Protein AF-M9RHF5-F1 (afdb_monomer)

Mean predicted aligned error: 5.7 Å

Secondary structure (DSSP, 8-state):
--EEEEEE--EEBTTS-EE-HHHHHHHHHHTTEEEE-TT-TTTTT--TT-EEEEEE-SSSTT-SEEEEEEEEEEEEE--GGGGTT-TTB--PPPSEEEEEEEEEEEEEEEESGGGGGG-GGGG---

Radius of gyration: 14.45 Å; Cα contacts (8 Å, |Δi|>4): 246; chains: 1; bounding box: 36×32×39 Å

pLDDT: mean 86.89, std 12.44, range [44.19, 98.25]

Nearest PDB structures (foldseek):
  6n0s-assembly1_A  TM=5.309E-01  e=5.313E-02  Staphylothermus marinus F1
  5zuu-assembly2_A  TM=5.764E-01  e=9.990E-02  Arabidopsis thaliana
  2e5o-assembly1_A  TM=5.091E-01  e=2.131E-01  Homo sapiens
  8alz-assembly1_A  TM=4.777E-01  e=3.112E-01  Homo sapiens
  8yfj-assembly1_A  TM=4.811E-01  e=9.104E-01  Homo sapiens

Foldseek 3Di:
DEEEEAEFEWFAFQVRDTDFRCVVLVVCVVQQKDFAAPPRPCLVVDAAQYKYFYAGDYDDPLHQFGFKMFGFHGKAQWDQCSSVPRPGTPDDTGRIMTGTPDIGTDPDTHRCVVCCVVDPVVVDDD

Sequence (126 aa):
MKNYLLVSSDTYDVNDAVTASYAIASERLKRKVWPLYRRTSFATKILHGDYCLIYTAGGKKISQCVVASARVHSVERGRRSDLFEIEELLVDSPDRVINFETVNWFHKPISLRPLLKKLEITKYTA

Structure (mmCIF, N/CA/C/O backbone):
data_AF-M9RHF5-F1
#
_entry.id   AF-M9RHF5-F1
#
loop_
_atom_site.group_PDB
_atom_site.id
_atom_site.type_symbol
_atom_site.label_atom_id
_atom_site.label_alt_id
_atom_site.label_comp_id
_atom_site.label_asym_id
_atom_site.label_entity_id
_atom_site.label_seq_id
_atom_site.pdbx_PDB_ins_code
_atom_site.Cartn_x
_atom_site.Cartn_y
_atom_site.Cartn_z
_atom_site.occupancy
_atom_site.B_iso_or_equiv
_atom_site.auth_seq_id
_atom_site.auth_comp_id
_atom_site.auth_asym_id
_atom_site.auth_atom_id
_atom_site.pdbx_PDB_model_num
ATOM 1 N N . MET A 1 1 ? -16.876 -3.917 8.877 1.00 84.19 1 MET A N 1
ATOM 2 C CA . MET A 1 1 ? -15.908 -2.875 8.492 1.00 84.19 1 MET A CA 1
ATOM 3 C C . MET A 1 1 ? -14.708 -2.966 9.414 1.00 84.19 1 MET A C 1
ATOM 5 O O . MET A 1 1 ? -14.880 -2.894 10.627 1.00 84.19 1 MET A O 1
ATOM 9 N N . LYS A 1 2 ? -13.526 -3.210 8.853 1.00 94.19 2 LYS A N 1
ATOM 10 C CA . LYS A 1 2 ? -12.248 -3.348 9.561 1.00 94.19 2 LYS A CA 1
ATOM 11 C C . LYS A 1 2 ? -11.223 -2.372 8.984 1.00 94.19 2 LYS A C 1
ATOM 13 O O . LYS A 1 2 ? -11.387 -1.876 7.870 1.00 94.19 2 LYS A O 1
ATOM 18 N N . ASN A 1 3 ? -10.173 -2.117 9.759 1.00 94.25 3 ASN A N 1
ATOM 19 C CA . ASN A 1 3 ? -9.053 -1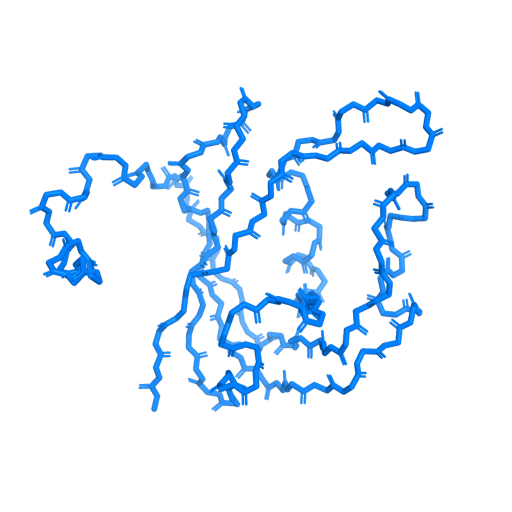.271 9.362 1.00 94.25 3 ASN A CA 1
ATOM 20 C C . ASN A 1 3 ? -7.801 -2.133 9.186 1.00 94.25 3 ASN A C 1
ATOM 22 O O . ASN A 1 3 ? -7.484 -2.939 10.063 1.00 94.25 3 ASN A O 1
ATOM 26 N N . TYR A 1 4 ? -7.085 -1.936 8.085 1.00 95.81 4 TYR A N 1
ATOM 27 C CA . TYR A 1 4 ? -5.839 -2.629 7.773 1.00 95.81 4 TYR A CA 1
ATOM 28 C C . TYR A 1 4 ? -4.700 -1.636 7.573 1.00 95.81 4 TYR A C 1
ATOM 30 O O . TYR A 1 4 ? -4.911 -0.494 7.166 1.00 95.81 4 TYR A O 1
ATOM 38 N N . LEU A 1 5 ? -3.480 -2.093 7.833 1.00 95.12 5 LEU A N 1
ATOM 39 C CA . LEU A 1 5 ? -2.260 -1.377 7.489 1.00 95.12 5 LEU A CA 1
ATOM 40 C C . LEU A 1 5 ? -1.592 -2.117 6.330 1.00 95.12 5 LEU A C 1
ATOM 42 O O . LEU A 1 5 ? -1.104 -3.232 6.507 1.00 95.12 5 LEU A O 1
ATOM 46 N N . LEU A 1 6 ? -1.594 -1.511 5.147 1.00 96.38 6 LEU A N 1
ATOM 47 C CA . LEU A 1 6 ? -0.899 -2.038 3.980 1.00 96.38 6 LEU A CA 1
ATOM 48 C C . LEU A 1 6 ? 0.522 -1.493 3.969 1.00 96.38 6 LEU A C 1
ATOM 50 O O . LEU A 1 6 ? 0.734 -0.285 4.063 1.00 96.38 6 LEU A O 1
ATOM 54 N N . VAL A 1 7 ? 1.493 -2.393 3.869 1.00 94.62 7 VAL A N 1
ATOM 55 C CA . VAL A 1 7 ? 2.911 -2.058 3.987 1.00 94.62 7 VAL A CA 1
ATOM 56 C C . VAL A 1 7 ? 3.590 -2.221 2.635 1.00 94.62 7 VAL A C 1
ATOM 58 O O . VAL A 1 7 ? 3.494 -3.273 2.008 1.00 94.62 7 VAL A O 1
ATOM 61 N N . SER A 1 8 ? 4.287 -1.177 2.198 1.00 92.88 8 SER A N 1
ATOM 62 C CA . SER A 1 8 ? 5.263 -1.233 1.107 1.00 92.88 8 SER A CA 1
ATOM 63 C C . SER A 1 8 ? 6.662 -1.154 1.705 1.00 92.88 8 SER A C 1
ATOM 65 O O . SER A 1 8 ? 6.870 -0.357 2.614 1.00 92.88 8 SER A O 1
ATOM 67 N N . SER A 1 9 ? 7.612 -1.943 1.217 1.00 90.94 9 SER A N 1
ATOM 68 C CA . SER A 1 9 ? 9.028 -1.865 1.594 1.00 90.94 9 SER A CA 1
ATOM 69 C C . SER A 1 9 ? 9.872 -1.436 0.401 1.00 90.94 9 SER A C 1
ATOM 71 O O . SER A 1 9 ? 9.428 -1.541 -0.742 1.00 90.94 9 SER A O 1
ATOM 73 N N . ASP A 1 10 ? 11.083 -0.946 0.671 1.00 90.75 10 ASP A N 1
ATOM 74 C CA . ASP A 1 10 ? 12.076 -0.751 -0.384 1.00 90.75 10 ASP A CA 1
ATOM 75 C C . ASP A 1 10 ? 12.322 -2.101 -1.077 1.00 90.75 10 ASP A C 1
ATOM 77 O O . ASP A 1 10 ? 12.241 -3.161 -0.442 1.00 90.75 10 ASP A O 1
ATOM 81 N N . THR A 1 11 ? 12.570 -2.077 -2.381 1.00 88.19 11 THR A N 1
ATOM 82 C CA . THR A 1 11 ? 12.801 -3.295 -3.164 1.00 88.19 11 THR A CA 1
ATOM 83 C C . THR A 1 11 ? 13.745 -3.018 -4.325 1.00 88.19 11 THR A C 1
ATOM 85 O O . THR A 1 11 ? 14.092 -1.863 -4.565 1.00 88.19 11 THR A O 1
ATOM 88 N N . TYR A 1 12 ? 14.185 -4.069 -5.002 1.00 84.19 12 TYR A N 1
ATOM 89 C CA . TYR A 1 12 ? 15.130 -3.980 -6.106 1.00 84.19 12 TYR A CA 1
ATOM 90 C C . TYR A 1 12 ? 14.400 -4.049 -7.437 1.00 84.19 12 TYR A C 1
ATOM 92 O O . TYR A 1 12 ? 13.423 -4.795 -7.584 1.00 84.19 12 TYR A O 1
ATOM 100 N N . ASP A 1 13 ? 14.885 -3.258 -8.381 1.00 83.69 13 ASP A N 1
ATOM 101 C CA . ASP A 1 13 ? 14.523 -3.398 -9.777 1.00 83.69 13 ASP A CA 1
ATOM 102 C C . ASP A 1 13 ? 15.435 -4.411 -10.514 1.00 83.69 13 ASP A C 1
ATOM 104 O O . ASP A 1 13 ? 16.342 -4.995 -9.921 1.00 83.69 13 ASP A O 1
ATOM 108 N N . VAL A 1 14 ? 15.187 -4.649 -11.806 1.00 82.69 14 VAL A N 1
ATOM 109 C CA . VAL A 1 14 ? 15.934 -5.588 -12.665 1.00 82.69 14 VAL A CA 1
ATOM 110 C C . VAL A 1 14 ? 17.370 -5.141 -12.923 1.00 82.69 14 VAL A C 1
ATOM 112 O O . VAL A 1 14 ? 18.175 -5.945 -13.386 1.00 82.69 14 VAL A O 1
ATOM 115 N N . ASN A 1 15 ? 17.693 -3.879 -12.631 1.00 84.75 15 ASN A N 1
ATOM 116 C CA . ASN A 1 15 ? 19.031 -3.309 -12.741 1.00 84.75 15 ASN A CA 1
ATOM 117 C C . ASN A 1 15 ? 19.756 -3.298 -11.379 1.00 84.75 15 ASN A C 1
ATOM 119 O O . ASN A 1 15 ? 20.755 -2.592 -11.226 1.00 84.75 15 ASN A O 1
ATOM 123 N N . ASP A 1 16 ? 19.248 -4.038 -10.383 1.00 82.81 16 ASP A N 1
ATOM 124 C CA . ASP A 1 16 ? 19.719 -4.058 -8.991 1.00 82.81 16 ASP A CA 1
ATOM 125 C C . ASP A 1 16 ? 19.681 -2.685 -8.289 1.00 82.81 16 ASP A C 1
ATOM 127 O O . ASP A 1 16 ? 20.287 -2.485 -7.227 1.00 82.81 16 ASP A O 1
ATOM 131 N N . ALA A 1 17 ? 18.925 -1.721 -8.820 1.00 85.19 17 ALA A N 1
ATOM 132 C CA . ALA A 1 17 ? 18.738 -0.435 -8.172 1.00 85.19 17 ALA A CA 1
ATOM 133 C C . ALA A 1 17 ? 17.586 -0.488 -7.156 1.00 85.19 17 ALA A C 1
ATOM 135 O O . ALA A 1 17 ? 16.547 -1.126 -7.330 1.00 85.19 17 ALA A O 1
ATOM 136 N N . VAL A 1 18 ? 17.792 0.185 -6.019 1.00 85.25 18 VAL A N 1
ATOM 137 C CA . VAL A 1 18 ? 16.808 0.208 -4.931 1.00 85.25 18 VAL A CA 1
ATOM 138 C C . VAL A 1 18 ? 15.702 1.203 -5.258 1.00 85.25 18 VAL A C 1
ATOM 140 O O . VAL A 1 18 ? 15.903 2.419 -5.188 1.00 85.25 18 VAL A O 1
ATOM 143 N N . THR A 1 19 ? 14.502 0.689 -5.492 1.00 87.44 19 THR A N 1
ATOM 144 C CA . THR A 1 19 ? 13.279 1.478 -5.591 1.00 87.44 19 THR A CA 1
ATOM 145 C C . THR A 1 19 ? 12.710 1.751 -4.197 1.00 87.44 19 THR A C 1
ATOM 147 O O . THR A 1 19 ? 12.455 0.842 -3.403 1.00 87.44 19 THR A O 1
ATOM 150 N N . ALA A 1 20 ? 12.490 3.031 -3.890 1.00 91.06 20 ALA A N 1
ATOM 151 C CA . ALA A 1 20 ? 11.957 3.465 -2.601 1.00 91.06 20 ALA A CA 1
ATOM 152 C C . ALA A 1 20 ? 10.490 3.044 -2.407 1.00 91.06 20 ALA A C 1
ATOM 154 O O . ALA A 1 20 ? 9.650 3.234 -3.290 1.00 91.06 20 ALA A O 1
ATOM 155 N N . SER A 1 21 ? 10.147 2.586 -1.203 1.00 92.56 21 SER A N 1
ATOM 156 C CA . SER A 1 21 ? 8.797 2.125 -0.854 1.00 92.56 21 SER A CA 1
ATOM 157 C C . SER A 1 21 ? 7.700 3.151 -1.096 1.00 92.56 21 SER A C 1
ATOM 159 O O . SER A 1 21 ? 6.588 2.778 -1.476 1.00 92.56 21 SER A O 1
ATOM 161 N N . TYR A 1 22 ? 8.010 4.435 -0.899 1.00 93.69 22 TYR A N 1
ATOM 162 C CA . TYR A 1 22 ? 7.101 5.538 -1.180 1.00 93.69 22 TYR A CA 1
ATOM 163 C C . TYR A 1 22 ? 6.772 5.648 -2.663 1.00 93.69 22 TYR A C 1
ATOM 165 O O . TYR A 1 22 ? 5.608 5.851 -2.992 1.00 93.69 22 TYR A O 1
ATOM 173 N N . ALA A 1 23 ? 7.753 5.487 -3.554 1.00 91.19 23 ALA A N 1
ATOM 174 C CA . ALA A 1 23 ? 7.510 5.534 -4.993 1.00 91.19 23 ALA A CA 1
ATOM 175 C C . ALA A 1 23 ? 6.580 4.387 -5.415 1.00 91.19 23 ALA A C 1
ATOM 177 O O . ALA A 1 23 ? 5.558 4.625 -6.053 1.00 91.19 23 ALA A O 1
ATOM 178 N N . ILE A 1 24 ? 6.859 3.174 -4.928 1.00 91.19 24 ILE A N 1
ATOM 179 C CA . ILE A 1 24 ? 6.053 1.970 -5.183 1.00 91.19 24 ILE A CA 1
ATOM 180 C C . ILE A 1 24 ? 4.622 2.144 -4.672 1.00 91.19 24 ILE A C 1
ATOM 182 O O . ILE A 1 24 ? 3.655 1.891 -5.390 1.00 91.19 24 ILE A O 1
ATOM 186 N N . ALA A 1 25 ? 4.476 2.567 -3.413 1.00 94.00 25 ALA A N 1
ATOM 187 C CA . ALA A 1 25 ? 3.171 2.800 -2.811 1.00 94.00 25 ALA A CA 1
ATOM 188 C C . ALA A 1 25 ? 2.420 3.899 -3.562 1.00 94.00 25 ALA A C 1
ATOM 190 O O . ALA A 1 25 ? 1.219 3.778 -3.781 1.00 94.00 25 ALA A O 1
ATOM 191 N N . SER A 1 26 ? 3.125 4.948 -3.982 1.00 93.38 26 SER A N 1
ATOM 192 C CA . SER A 1 26 ? 2.503 6.067 -4.669 1.00 93.38 26 SER A CA 1
ATOM 193 C C . SER A 1 26 ? 1.931 5.675 -6.011 1.00 93.38 26 SER A C 1
ATOM 195 O O . SER A 1 26 ? 0.809 6.060 -6.321 1.00 93.38 26 SER A O 1
ATOM 197 N N . GLU A 1 27 ? 2.673 4.889 -6.779 1.00 91.88 27 GLU A N 1
ATOM 198 C CA . GLU A 1 27 ? 2.225 4.473 -8.098 1.00 91.88 27 GLU A CA 1
ATOM 199 C C . GLU A 1 27 ? 1.005 3.550 -8.021 1.00 91.88 27 GLU A C 1
ATOM 201 O O . GLU A 1 27 ? -0.036 3.801 -8.630 1.00 91.88 27 GLU A O 1
ATOM 206 N N . ARG A 1 28 ? 1.062 2.568 -7.115 1.00 92.44 28 ARG A N 1
ATOM 207 C CA . ARG A 1 28 ? -0.083 1.721 -6.749 1.00 92.44 28 ARG A CA 1
ATOM 208 C C . ARG A 1 28 ? -1.322 2.548 -6.396 1.00 92.44 28 ARG A C 1
ATOM 210 O O . ARG A 1 28 ? -2.421 2.293 -6.886 1.00 92.44 28 ARG A O 1
ATOM 217 N N . LEU A 1 29 ? -1.147 3.584 -5.580 1.00 94.94 29 LEU A N 1
ATOM 218 C CA . LEU A 1 29 ? -2.241 4.445 -5.143 1.00 94.94 29 LEU A CA 1
ATOM 219 C C . LEU A 1 29 ? -2.798 5.360 -6.235 1.00 94.94 29 LEU A C 1
ATOM 221 O O . LEU A 1 29 ? -4.013 5.550 -6.265 1.00 94.94 29 LEU A O 1
ATOM 225 N N . LYS A 1 30 ? -1.972 5.894 -7.144 1.00 94.00 30 LYS A N 1
ATOM 226 C CA . LYS A 1 30 ? -2.460 6.658 -8.310 1.00 94.00 30 LYS A CA 1
ATOM 227 C C . LYS A 1 30 ? -3.383 5.808 -9.177 1.00 94.00 30 LYS A C 1
ATOM 229 O O . LYS A 1 30 ? -4.417 6.288 -9.633 1.00 94.00 30 LYS A O 1
ATOM 234 N N . ARG A 1 31 ? -3.038 4.530 -9.331 1.00 92.12 31 ARG A N 1
ATOM 235 C CA . ARG A 1 31 ? -3.837 3.530 -10.049 1.00 92.12 31 ARG A CA 1
ATOM 236 C C . ARG A 1 31 ? -5.023 3.007 -9.253 1.00 92.12 31 ARG A C 1
ATOM 238 O O . ARG A 1 31 ? -5.859 2.314 -9.816 1.00 92.12 31 ARG A O 1
ATOM 245 N N . LYS A 1 32 ? -5.104 3.339 -7.961 1.00 95.44 32 LYS A N 1
ATOM 246 C CA . LYS A 1 32 ? -6.085 2.806 -7.009 1.00 95.44 32 LYS A CA 1
ATOM 247 C C . LYS A 1 32 ? -6.038 1.278 -6.896 1.00 95.44 32 LYS A C 1
ATOM 249 O O . LYS A 1 32 ? -7.061 0.646 -6.664 1.00 95.44 32 LYS A O 1
ATOM 254 N N . VAL A 1 33 ? -4.852 0.692 -7.025 1.00 94.06 33 VAL A N 1
ATOM 255 C CA . VAL A 1 33 ? -4.647 -0.758 -7.029 1.00 94.06 33 VAL A CA 1
ATOM 256 C C . VAL A 1 33 ? -3.610 -1.140 -5.981 1.00 94.06 33 VAL A C 1
ATOM 258 O O . VAL A 1 33 ? -2.580 -0.483 -5.853 1.00 94.06 33 VAL A O 1
ATOM 261 N N . TRP A 1 34 ? -3.839 -2.223 -5.239 1.00 94.94 34 TRP A N 1
ATOM 262 C CA . TRP A 1 34 ? -2.840 -2.775 -4.325 1.00 94.94 34 TRP A CA 1
ATOM 263 C C . TRP A 1 34 ? -2.728 -4.298 -4.428 1.00 94.94 34 TRP A C 1
ATOM 265 O O . TRP A 1 34 ? -3.694 -5.002 -4.123 1.00 94.94 34 TRP A O 1
ATOM 275 N N . PRO A 1 35 ? -1.554 -4.836 -4.800 1.00 93.69 35 PRO A N 1
ATOM 276 C CA . PRO A 1 35 ? -1.356 -6.274 -4.861 1.00 93.69 35 PRO A CA 1
ATOM 277 C C . PRO A 1 35 ? -1.202 -6.888 -3.468 1.00 93.69 35 PRO A C 1
ATOM 279 O O . PRO A 1 35 ? -0.535 -6.343 -2.585 1.00 93.69 35 PRO A O 1
ATOM 282 N N . LEU A 1 36 ? -1.788 -8.068 -3.295 1.00 93.81 36 LEU A N 1
ATOM 283 C CA . LEU A 1 36 ? -1.616 -8.938 -2.141 1.00 93.81 36 LEU A CA 1
ATOM 284 C C . LEU A 1 36 ? -1.002 -10.252 -2.618 1.00 93.81 36 LEU A C 1
ATOM 286 O O . LEU A 1 36 ? -1.536 -10.938 -3.492 1.00 93.81 36 LEU A O 1
ATOM 290 N N . TYR A 1 37 ? 0.125 -10.613 -2.021 1.00 91.50 37 TYR A N 1
ATOM 291 C CA . TYR A 1 37 ? 0.845 -11.829 -2.368 1.00 91.50 37 TYR A CA 1
ATOM 292 C C . TYR A 1 37 ? 0.366 -12.990 -1.499 1.00 91.50 37 TYR A C 1
ATOM 294 O O . TYR A 1 37 ? -0.216 -12.798 -0.431 1.00 91.50 37 TYR A O 1
ATOM 302 N N . ARG A 1 38 ? 0.659 -14.220 -1.927 1.00 87.50 38 ARG A N 1
ATOM 303 C CA . ARG A 1 38 ? 0.178 -15.453 -1.279 1.00 87.50 38 ARG A CA 1
ATOM 304 C C . ARG A 1 38 ? 0.464 -15.530 0.228 1.00 87.50 38 ARG A C 1
ATOM 306 O O . ARG A 1 38 ? -0.289 -16.159 0.965 1.00 87.50 38 ARG A O 1
ATOM 313 N N . ARG A 1 39 ? 1.555 -14.910 0.693 1.00 89.25 39 ARG A N 1
ATOM 314 C CA . ARG A 1 39 ? 1.979 -14.906 2.108 1.00 89.25 39 ARG A CA 1
ATOM 315 C C . ARG A 1 39 ? 1.609 -13.621 2.853 1.00 89.25 39 ARG A C 1
ATOM 317 O O . ARG A 1 39 ? 1.987 -13.465 4.009 1.00 89.25 39 ARG A O 1
ATOM 324 N N . THR A 1 40 ? 0.889 -12.697 2.218 1.00 90.94 40 THR A N 1
ATOM 325 C CA . THR A 1 40 ? 0.443 -11.465 2.868 1.00 90.94 40 THR A CA 1
ATOM 326 C C . THR A 1 40 ? -0.602 -11.797 3.933 1.00 90.94 40 THR A C 1
ATOM 328 O O . THR A 1 40 ? -1.686 -12.307 3.644 1.00 90.94 40 THR A O 1
ATOM 331 N N . SER A 1 41 ? -0.277 -11.499 5.191 1.00 91.06 41 SER A N 1
ATOM 332 C CA . SER A 1 41 ? -1.181 -11.704 6.323 1.00 91.06 41 SER A CA 1
ATOM 333 C C . SER A 1 41 ? -2.519 -11.003 6.103 1.00 91.06 41 SER A C 1
ATOM 335 O O . SER A 1 41 ? -2.575 -9.881 5.608 1.00 91.06 41 SER A O 1
ATOM 337 N N . PHE A 1 42 ? -3.604 -11.664 6.508 1.00 92.06 42 PHE A N 1
ATOM 338 C CA . PHE A 1 42 ? -4.978 -11.164 6.376 1.00 92.06 42 PHE A CA 1
ATOM 339 C C . PHE A 1 42 ? -5.457 -10.914 4.932 1.00 92.06 42 PHE A C 1
ATOM 341 O O . PHE A 1 42 ? -6.570 -10.423 4.768 1.00 92.06 42 PHE A O 1
ATOM 348 N N . ALA A 1 43 ? -4.710 -11.312 3.892 1.00 91.06 43 ALA A N 1
ATOM 349 C CA . ALA A 1 43 ? -5.091 -11.068 2.494 1.00 91.06 43 ALA A CA 1
ATOM 350 C C . ALA A 1 43 ? -6.477 -11.622 2.116 1.00 91.06 43 ALA A C 1
ATOM 352 O O . ALA A 1 43 ? -7.192 -11.032 1.311 1.00 91.06 43 ALA A O 1
ATOM 353 N N . THR A 1 44 ? -6.892 -12.735 2.728 1.00 92.56 44 THR A N 1
ATOM 354 C CA . THR A 1 44 ? -8.213 -13.340 2.502 1.00 92.56 44 THR A CA 1
ATOM 355 C C . THR A 1 44 ? -9.344 -12.700 3.310 1.00 92.56 44 THR A C 1
ATOM 357 O O . THR A 1 44 ? -10.504 -13.041 3.096 1.00 92.56 44 THR A O 1
ATOM 360 N N . LYS A 1 45 ? -9.020 -11.800 4.246 1.00 95.62 45 LYS A N 1
ATOM 361 C CA . LYS A 1 45 ? -9.966 -11.179 5.186 1.00 95.62 45 LYS A CA 1
ATOM 362 C C . LYS A 1 45 ? -10.358 -9.752 4.799 1.00 95.62 45 LYS A C 1
ATOM 364 O O . LYS A 1 45 ? -11.326 -9.247 5.361 1.00 95.62 45 LYS A O 1
ATOM 369 N N . ILE A 1 46 ? -9.612 -9.116 3.894 1.00 96.62 46 ILE A N 1
ATOM 370 C CA . ILE A 1 46 ? -9.922 -7.784 3.362 1.00 96.62 46 ILE A CA 1
ATOM 371 C C . ILE A 1 46 ? -11.116 -7.910 2.415 1.00 96.62 46 ILE A C 1
ATOM 373 O O . ILE A 1 46 ? -11.093 -8.740 1.505 1.00 96.62 46 ILE A O 1
ATOM 377 N N . LEU A 1 47 ? -12.153 -7.104 2.641 1.00 96.81 47 LEU A N 1
ATOM 378 C CA . LEU A 1 47 ? -13.404 -7.134 1.884 1.00 96.81 47 LEU A CA 1
ATOM 379 C C . LEU A 1 47 ? -13.825 -5.721 1.449 1.00 96.81 47 LEU A C 1
ATOM 381 O O . LEU A 1 47 ? -13.298 -4.718 1.933 1.00 96.81 47 LEU A O 1
ATOM 385 N N . HIS A 1 48 ? -14.802 -5.642 0.540 1.00 97.19 48 HIS A N 1
ATOM 386 C CA . HIS A 1 48 ? -15.434 -4.380 0.145 1.00 97.19 48 HIS A CA 1
ATOM 387 C C . HIS A 1 48 ? -15.890 -3.566 1.367 1.00 97.19 48 HIS A C 1
ATOM 389 O O . HIS A 1 48 ? -16.484 -4.097 2.309 1.00 97.19 48 HIS A O 1
ATOM 395 N N . GLY A 1 49 ? -15.616 -2.263 1.330 1.00 97.06 49 GLY A N 1
ATOM 396 C CA . GLY A 1 49 ? -15.981 -1.310 2.371 1.00 97.06 49 GLY A CA 1
ATOM 397 C C . GLY A 1 49 ? -14.992 -1.211 3.536 1.00 97.06 49 GLY A C 1
ATOM 398 O O . GLY A 1 49 ? -15.160 -0.314 4.362 1.00 97.06 49 GLY A O 1
ATOM 399 N N . ASP A 1 50 ? -13.972 -2.071 3.611 1.00 97.62 50 ASP A N 1
ATOM 400 C CA . ASP A 1 50 ? -12.894 -1.941 4.596 1.00 97.62 50 ASP A CA 1
ATOM 401 C C . ASP A 1 50 ? -11.987 -0.734 4.296 1.00 97.62 50 ASP A C 1
ATOM 403 O O . ASP A 1 50 ? -11.915 -0.236 3.167 1.00 97.62 50 ASP A O 1
ATOM 407 N N . TYR A 1 51 ? -11.273 -0.264 5.321 1.00 97.56 51 TYR A N 1
ATOM 408 C CA . TYR A 1 51 ? -10.337 0.855 5.212 1.00 97.56 51 TYR A CA 1
ATOM 409 C C . TYR A 1 51 ? -8.893 0.384 5.330 1.00 97.56 51 TYR A C 1
ATOM 411 O O . TYR A 1 51 ? -8.556 -0.478 6.142 1.00 97.56 51 TYR A O 1
ATOM 419 N N . CYS A 1 52 ? -8.027 0.993 4.532 1.00 97.81 52 CYS A N 1
ATOM 420 C CA . CYS A 1 52 ? -6.602 0.714 4.500 1.00 97.81 52 CYS A CA 1
ATOM 421 C C . CYS A 1 52 ? -5.815 1.993 4.778 1.00 97.81 52 CYS A C 1
ATOM 423 O O . CYS A 1 52 ? -6.046 3.023 4.149 1.00 97.81 52 CYS A O 1
ATOM 425 N N . LEU A 1 53 ? -4.861 1.922 5.699 1.00 97.12 53 LEU A N 1
ATOM 426 C CA . LEU A 1 53 ? -3.792 2.904 5.840 1.00 97.12 53 LEU A CA 1
ATOM 427 C C . LEU A 1 53 ? -2.570 2.415 5.070 1.00 97.12 53 LEU A C 1
ATOM 429 O O . LEU A 1 53 ? -2.238 1.232 5.131 1.00 97.12 53 LEU A O 1
ATOM 433 N N . ILE A 1 54 ? -1.893 3.320 4.369 1.00 97.50 54 ILE A N 1
ATOM 434 C CA . ILE A 1 54 ? -0.748 2.977 3.524 1.00 97.50 54 ILE A CA 1
ATOM 435 C C . ILE A 1 54 ? 0.534 3.399 4.214 1.00 97.50 54 ILE A C 1
ATOM 437 O O . ILE A 1 54 ? 0.791 4.591 4.386 1.00 97.50 54 ILE A O 1
ATOM 441 N N . TYR A 1 55 ? 1.329 2.413 4.608 1.00 96.06 55 TYR A N 1
ATOM 442 C CA . TYR A 1 55 ? 2.577 2.591 5.327 1.00 96.06 55 TYR A CA 1
ATOM 443 C C . TYR A 1 55 ? 3.777 2.281 4.438 1.00 96.06 55 TYR A C 1
ATOM 445 O O . TYR A 1 55 ? 3.868 1.218 3.821 1.00 96.06 55 TYR A O 1
ATOM 453 N N . THR A 1 56 ? 4.723 3.209 4.404 1.00 95.06 56 THR A N 1
ATOM 454 C CA . THR A 1 56 ? 5.974 3.078 3.660 1.00 95.06 56 THR A CA 1
ATOM 455 C C . THR A 1 56 ? 7.081 2.646 4.615 1.00 95.06 56 THR A C 1
ATOM 457 O O . THR A 1 56 ? 7.678 3.448 5.327 1.00 95.06 56 THR A O 1
ATOM 460 N N . ALA A 1 57 ? 7.350 1.347 4.678 1.00 87.56 57 ALA A N 1
ATOM 461 C CA . ALA A 1 57 ? 8.510 0.790 5.366 1.00 87.56 57 ALA A CA 1
ATOM 462 C C . ALA A 1 57 ? 9.788 1.024 4.543 1.00 87.56 57 ALA A C 1
ATOM 464 O O . ALA A 1 57 ? 9.726 1.168 3.330 1.00 87.56 57 ALA A O 1
ATOM 465 N N . GLY A 1 58 ? 10.959 1.057 5.175 1.00 83.56 58 GLY A N 1
ATOM 466 C CA . GLY A 1 58 ? 12.236 1.201 4.466 1.00 83.56 58 GLY A CA 1
ATOM 467 C C . GLY A 1 58 ? 13.172 2.217 5.104 1.00 83.56 58 GLY A C 1
ATOM 468 O O . GLY A 1 58 ? 12.921 2.699 6.212 1.00 83.56 58 GLY A O 1
ATOM 469 N N . GLY A 1 59 ? 14.258 2.514 4.392 1.00 83.19 59 GLY A N 1
ATOM 470 C CA . GLY A 1 59 ? 15.301 3.458 4.805 1.00 83.19 59 GLY A CA 1
ATOM 471 C C . GLY A 1 59 ? 15.411 4.696 3.914 1.00 83.19 59 GLY A C 1
ATOM 472 O O . GLY A 1 59 ? 16.183 5.603 4.218 1.00 83.19 59 GLY A O 1
ATOM 473 N N . LYS A 1 60 ? 14.662 4.751 2.807 1.00 85.31 60 LYS A N 1
ATOM 474 C CA . LYS A 1 60 ? 14.687 5.880 1.866 1.00 85.31 60 LYS A CA 1
ATOM 475 C C . LYS A 1 60 ? 13.759 7.027 2.306 1.00 85.31 60 LYS A C 1
ATOM 477 O O . LYS A 1 60 ? 13.176 7.015 3.392 1.00 85.31 60 LYS A O 1
ATOM 482 N N . LYS A 1 61 ? 13.666 8.072 1.476 1.00 80.31 61 LYS A N 1
ATOM 483 C CA . LYS A 1 61 ? 12.851 9.274 1.727 1.00 80.31 61 LYS A CA 1
ATOM 484 C C . LYS A 1 61 ? 11.381 8.895 1.968 1.00 80.31 61 LYS A C 1
ATOM 486 O O . LYS A 1 61 ? 10.849 8.042 1.267 1.00 80.31 61 LYS A O 1
ATOM 491 N N . ILE A 1 62 ? 10.723 9.569 2.918 1.00 84.19 62 ILE A N 1
ATOM 492 C CA . ILE A 1 62 ? 9.325 9.295 3.316 1.00 84.19 62 ILE A CA 1
ATOM 493 C C . ILE A 1 62 ? 9.144 7.824 3.734 1.00 84.19 62 ILE A C 1
ATOM 495 O O . ILE A 1 62 ? 8.233 7.129 3.292 1.00 84.19 62 ILE A O 1
ATOM 499 N N . SER A 1 63 ? 10.042 7.337 4.587 1.00 88.06 63 SER A N 1
ATOM 500 C CA . SER A 1 63 ? 9.935 6.029 5.230 1.00 88.06 63 SER A CA 1
ATOM 501 C C . SER A 1 63 ? 9.367 6.144 6.644 1.00 88.06 63 SER A C 1
ATOM 503 O O . SER A 1 63 ? 9.331 7.216 7.251 1.00 88.06 63 SER A O 1
ATOM 505 N N . GLN A 1 64 ? 8.900 5.015 7.169 1.00 90.56 64 GLN A N 1
ATOM 506 C CA . GLN A 1 64 ? 8.322 4.855 8.502 1.00 90.56 64 GLN A CA 1
ATOM 507 C C . GLN A 1 64 ? 7.119 5.771 8.772 1.00 90.56 64 GLN 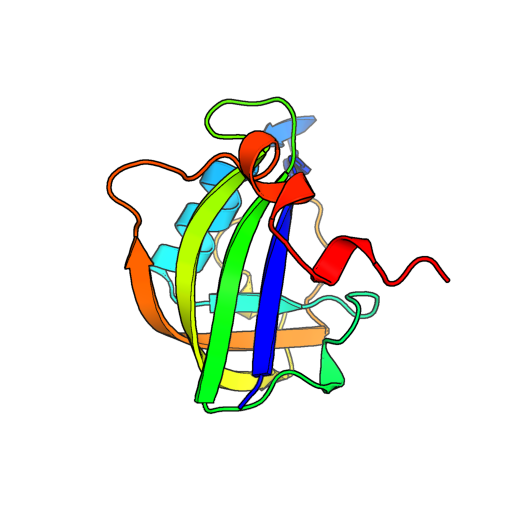A C 1
ATOM 509 O O . GLN A 1 64 ? 6.856 6.185 9.909 1.00 90.56 64 GLN A O 1
ATOM 514 N N . CYS A 1 65 ? 6.375 6.083 7.711 1.00 94.00 65 CYS A N 1
ATOM 515 C CA . CYS A 1 65 ? 5.233 6.980 7.751 1.00 94.00 65 CYS A CA 1
ATOM 516 C C . CYS A 1 65 ? 4.003 6.336 7.118 1.00 94.00 65 CYS A C 1
ATOM 518 O O . CYS A 1 65 ? 4.104 5.524 6.200 1.00 94.00 65 CYS A O 1
ATOM 520 N N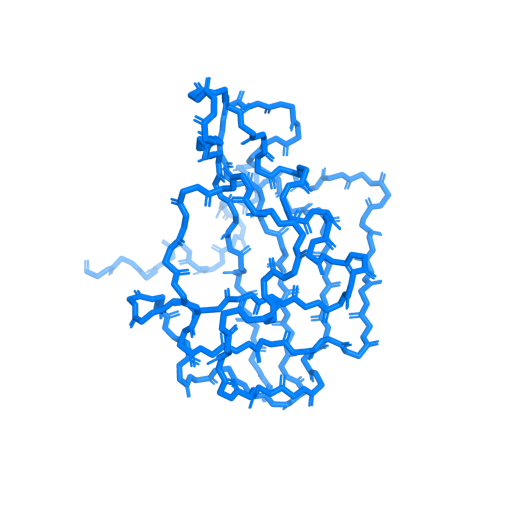 . VAL A 1 66 ? 2.830 6.746 7.590 1.00 95.69 66 VAL A N 1
ATOM 521 C CA . VAL A 1 66 ? 1.574 6.550 6.873 1.00 95.69 66 VAL A CA 1
ATOM 522 C C . VAL A 1 66 ? 1.385 7.731 5.927 1.00 95.69 66 VAL A C 1
ATOM 524 O O . VAL A 1 66 ? 1.480 8.884 6.351 1.00 95.69 66 VAL A O 1
ATOM 527 N N . VAL A 1 67 ? 1.148 7.452 4.648 1.00 96.88 67 VAL A N 1
ATOM 528 C CA . VAL A 1 67 ? 1.137 8.473 3.582 1.00 96.88 67 VAL A CA 1
ATOM 529 C C . VAL A 1 67 ? -0.248 8.726 2.998 1.00 96.88 67 VAL A C 1
ATOM 531 O O . VAL A 1 67 ? -0.503 9.804 2.465 1.00 96.88 67 VAL A O 1
ATOM 534 N N . ALA A 1 68 ? -1.152 7.758 3.130 1.00 97.81 68 ALA A N 1
ATOM 535 C CA . ALA A 1 68 ? -2.514 7.860 2.634 1.00 97.81 68 ALA A CA 1
ATOM 536 C C . ALA A 1 68 ? -3.464 6.935 3.403 1.00 97.81 68 ALA A C 1
ATOM 538 O O . ALA A 1 68 ? -3.034 5.987 4.072 1.00 97.81 68 ALA A O 1
ATOM 539 N N . SER A 1 69 ? -4.761 7.184 3.244 1.00 97.75 69 SER A N 1
ATOM 540 C CA . SER A 1 69 ? -5.829 6.229 3.527 1.00 97.75 69 SER A CA 1
ATOM 541 C C . SER A 1 69 ? -6.590 5.885 2.247 1.00 97.75 69 SER A C 1
ATOM 543 O O . SER A 1 69 ? -6.655 6.688 1.318 1.00 97.75 69 SER A O 1
ATOM 545 N N . ALA A 1 70 ? -7.160 4.689 2.178 1.00 98.19 70 ALA A N 1
ATOM 546 C CA . ALA A 1 70 ? -7.937 4.239 1.033 1.00 98.19 70 ALA A CA 1
ATOM 547 C C . ALA A 1 70 ? -9.117 3.369 1.469 1.00 98.19 70 ALA A C 1
ATOM 549 O O . ALA A 1 70 ? -9.035 2.664 2.479 1.00 98.19 70 ALA A O 1
ATOM 550 N N . ARG A 1 71 ? -10.208 3.410 0.700 1.00 98.19 71 ARG A N 1
ATOM 551 C CA . ARG A 1 71 ? -11.389 2.564 0.919 1.00 98.19 71 ARG A CA 1
ATOM 552 C C . ARG A 1 71 ? -11.449 1.458 -0.123 1.00 98.19 71 ARG A C 1
ATOM 554 O O . ARG A 1 71 ? -11.331 1.730 -1.317 1.00 98.19 71 ARG A O 1
ATOM 561 N N . VAL A 1 72 ? -11.634 0.221 0.328 1.00 98.25 72 VAL A N 1
ATOM 562 C CA . VAL A 1 72 ? -11.692 -0.958 -0.543 1.00 98.25 72 VAL A CA 1
ATOM 563 C C . VAL A 1 72 ? -12.999 -0.967 -1.333 1.00 98.25 72 VAL A C 1
ATOM 565 O O . VAL A 1 72 ? -14.077 -1.004 -0.741 1.00 98.25 72 VAL A O 1
ATOM 568 N N . HIS A 1 73 ? -12.893 -0.980 -2.661 1.00 98.00 73 HIS A N 1
ATOM 569 C CA . HIS A 1 73 ? -14.010 -1.159 -3.588 1.00 98.00 73 HIS A CA 1
ATOM 570 C C . HIS A 1 73 ? -14.238 -2.640 -3.920 1.00 98.00 73 HIS A C 1
ATOM 572 O O . HIS A 1 73 ? -15.331 -3.170 -3.755 1.00 98.00 73 HIS A O 1
ATOM 578 N N . SER A 1 74 ? -13.194 -3.343 -4.348 1.00 97.44 74 SER A N 1
ATOM 579 C CA . SER A 1 74 ? -13.273 -4.775 -4.632 1.00 97.44 74 SER A CA 1
ATOM 580 C C . SER A 1 74 ? -11.960 -5.463 -4.286 1.00 97.44 74 SER A C 1
ATOM 582 O O . SER A 1 74 ? 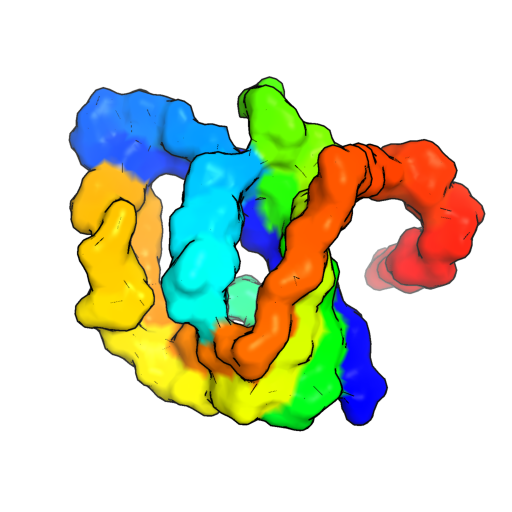-10.916 -4.822 -4.134 1.00 97.44 74 SER A O 1
ATOM 584 N N . VAL A 1 75 ? -12.029 -6.782 -4.115 1.00 96.38 75 VAL A N 1
ATOM 585 C CA . VAL A 1 75 ? -10.853 -7.643 -4.012 1.00 96.38 75 VAL A CA 1
ATOM 586 C C . VAL A 1 75 ? -11.035 -8.771 -5.009 1.00 96.38 75 VAL A C 1
ATOM 588 O O . VAL A 1 75 ? -11.974 -9.559 -4.902 1.00 96.38 75 VAL A O 1
ATOM 591 N N . GLU A 1 76 ? -10.141 -8.832 -5.982 1.00 94.69 76 GLU A N 1
ATOM 592 C CA . GLU A 1 76 ? -10.227 -9.741 -7.119 1.00 94.69 76 GLU A CA 1
ATOM 593 C C . GLU A 1 76 ? -9.029 -10.686 -7.142 1.00 94.69 76 GLU A C 1
ATOM 595 O O . GLU A 1 76 ? -8.032 -10.486 -6.440 1.00 94.69 76 GLU A O 1
ATOM 600 N N . ARG A 1 77 ? -9.132 -11.757 -7.932 1.00 91.81 77 ARG A N 1
ATOM 601 C CA . ARG A 1 77 ? -8.001 -12.657 -8.159 1.00 91.81 77 ARG A CA 1
ATOM 602 C C . ARG A 1 77 ? -6.924 -11.900 -8.927 1.00 91.81 77 ARG A C 1
ATOM 604 O O . ARG A 1 77 ? -7.208 -11.368 -9.995 1.00 91.81 77 ARG A O 1
ATOM 611 N N . GLY A 1 78 ? -5.707 -11.910 -8.396 1.00 85.38 78 GLY A N 1
ATOM 612 C CA . GLY A 1 78 ? -4.585 -11.233 -9.019 1.00 85.38 78 GLY A CA 1
ATOM 613 C C . GLY A 1 78 ? -4.151 -11.919 -10.306 1.00 85.38 78 GLY A C 1
ATOM 614 O O . GLY A 1 78 ? -4.111 -13.150 -10.410 1.00 85.38 78 GLY A O 1
ATOM 615 N N . ARG A 1 79 ? -3.824 -11.105 -11.301 1.00 79.06 79 ARG A N 1
ATOM 616 C CA . ARG A 1 79 ? -3.150 -11.500 -12.534 1.00 79.06 79 ARG A CA 1
ATOM 617 C C . ARG A 1 79 ? -1.820 -10.767 -12.599 1.00 79.06 79 ARG A C 1
ATOM 619 O O . ARG A 1 79 ? -1.677 -9.666 -12.076 1.00 79.06 79 ARG A O 1
ATOM 626 N N . ARG A 1 80 ? -0.836 -11.356 -13.284 1.00 70.31 80 ARG A N 1
ATOM 627 C CA . ARG A 1 80 ? 0.456 -10.688 -13.515 1.00 70.31 80 ARG A CA 1
ATOM 628 C C . ARG A 1 80 ? 0.281 -9.360 -14.252 1.00 70.31 80 ARG A C 1
ATOM 630 O O . ARG A 1 80 ? 0.986 -8.410 -13.946 1.00 70.31 80 ARG A O 1
ATOM 637 N N . SER A 1 81 ? -0.687 -9.302 -15.168 1.00 70.44 81 SER A N 1
ATOM 638 C CA . SER A 1 81 ? -1.065 -8.076 -15.862 1.00 70.44 81 SER A CA 1
ATOM 639 C C . SER A 1 81 ? -1.383 -6.956 -14.879 1.00 70.44 81 SER A C 1
ATOM 641 O O . SER A 1 81 ? -0.894 -5.865 -15.068 1.00 70.44 81 SER A O 1
ATOM 643 N N . ASP A 1 82 ? -2.065 -7.219 -13.764 1.00 70.31 82 ASP A N 1
ATOM 644 C CA . ASP A 1 82 ? -2.523 -6.180 -12.826 1.00 70.31 82 ASP A CA 1
ATOM 645 C C . ASP A 1 82 ? -1.374 -5.434 -12.117 1.00 70.31 82 ASP A C 1
ATOM 647 O O . ASP A 1 82 ? -1.591 -4.396 -11.492 1.00 70.31 82 ASP A O 1
ATOM 651 N N . LEU A 1 83 ? -0.141 -5.940 -12.239 1.00 66.94 83 LEU A N 1
ATOM 652 C CA . LEU A 1 83 ? 1.090 -5.287 -11.799 1.00 66.94 83 LEU A CA 1
ATOM 653 C C . LEU A 1 83 ? 1.725 -4.380 -12.868 1.00 66.94 83 LEU A C 1
ATOM 655 O O . LEU A 1 83 ? 2.895 -4.057 -12.697 1.00 66.94 83 LEU A O 1
ATOM 659 N N . PHE A 1 84 ? 0.976 -3.987 -13.915 1.00 57.09 84 PHE A N 1
ATOM 660 C CA . PHE A 1 84 ? 1.345 -3.291 -15.172 1.00 57.09 84 PHE A CA 1
ATOM 661 C C . PHE A 1 84 ? 2.509 -2.280 -15.183 1.00 57.09 84 PHE A C 1
ATOM 663 O O . PHE A 1 84 ? 2.874 -1.834 -16.261 1.00 57.09 84 PHE A O 1
ATOM 670 N N . GLU A 1 85 ? 3.067 -1.849 -14.057 1.00 54.66 85 GLU A N 1
ATOM 671 C CA . GLU A 1 85 ? 3.920 -0.670 -14.012 1.00 54.66 85 GLU A CA 1
ATOM 672 C C . GLU A 1 85 ? 5.199 -0.778 -13.201 1.00 54.66 85 GLU A C 1
ATOM 674 O O . GLU A 1 85 ? 5.873 0.223 -12.977 1.00 54.66 85 GLU A O 1
ATOM 679 N N . ILE A 1 86 ? 5.594 -1.986 -12.814 1.00 56.16 86 ILE A N 1
ATOM 680 C CA . ILE A 1 86 ? 7.005 -2.180 -12.521 1.00 56.16 86 ILE A CA 1
ATOM 681 C C . ILE A 1 86 ? 7.436 -3.516 -13.100 1.00 56.16 86 ILE A C 1
ATOM 683 O O . ILE A 1 86 ? 7.702 -4.476 -12.386 1.00 56.16 86 ILE A O 1
ATOM 687 N N . GLU A 1 87 ? 7.462 -3.566 -14.435 1.00 52.81 87 GLU A N 1
ATOM 688 C CA . GLU A 1 87 ? 8.104 -4.647 -15.202 1.00 52.81 87 GLU A CA 1
ATOM 689 C C . GLU A 1 87 ? 9.550 -4.872 -14.744 1.00 52.81 87 GLU A C 1
ATOM 691 O O . GLU A 1 87 ? 10.085 -5.971 -14.861 1.00 52.81 87 GLU A O 1
ATOM 696 N N . GLU A 1 88 ? 10.132 -3.836 -14.146 1.00 61.12 88 GLU A N 1
ATOM 697 C CA . GLU A 1 88 ? 11.446 -3.852 -13.549 1.00 61.12 88 GLU A CA 1
ATOM 698 C C . GLU A 1 88 ? 11.463 -4.325 -12.090 1.00 61.12 88 GLU A C 1
ATOM 700 O O . GLU A 1 88 ? 12.537 -4.622 -11.609 1.00 61.12 88 GLU A O 1
ATOM 705 N N . LEU A 1 89 ? 10.362 -4.443 -11.338 1.00 72.69 89 LEU A N 1
ATOM 706 C CA . LEU A 1 89 ? 10.476 -4.965 -9.969 1.00 72.69 89 LEU A CA 1
ATOM 707 C C . LEU A 1 89 ? 10.599 -6.486 -9.958 1.00 72.69 89 LEU A C 1
ATOM 709 O O . LEU A 1 89 ? 9.782 -7.206 -10.535 1.00 72.69 89 LEU A O 1
ATOM 713 N N . LEU A 1 90 ? 11.530 -6.976 -9.145 1.00 72.31 90 LEU A N 1
ATOM 714 C CA . LEU A 1 90 ? 11.674 -8.395 -8.833 1.00 72.31 90 LEU A CA 1
ATOM 715 C C . LEU A 1 90 ? 10.617 -8.843 -7.803 1.00 72.31 90 LEU A C 1
ATOM 717 O O . LEU A 1 90 ? 10.932 -9.156 -6.655 1.00 72.31 90 LEU A O 1
ATOM 721 N N . VAL A 1 91 ? 9.339 -8.845 -8.202 1.00 77.44 91 VAL A N 1
ATOM 722 C CA . VAL A 1 91 ? 8.202 -9.271 -7.365 1.00 77.44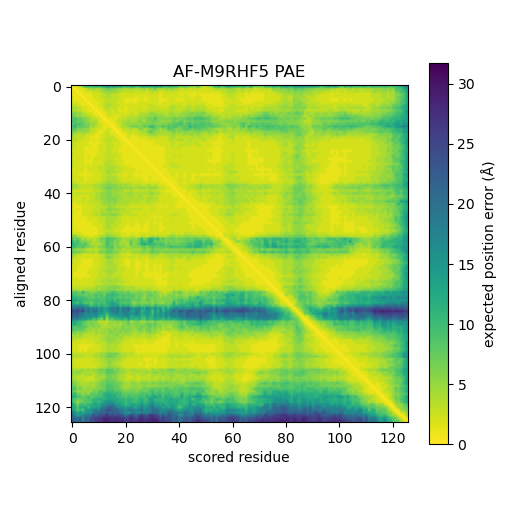 91 VAL A CA 1
ATOM 723 C C . VAL A 1 91 ? 7.408 -10.420 -7.988 1.00 77.44 91 VAL A C 1
ATOM 725 O O . VAL A 1 91 ? 7.256 -10.521 -9.204 1.00 77.44 91 VAL A O 1
ATOM 728 N N . 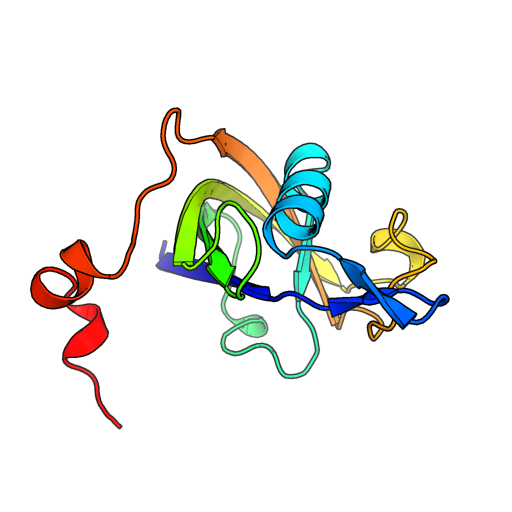ASP A 1 92 ? 6.865 -11.282 -7.127 1.00 80.12 92 ASP A N 1
ATOM 729 C CA . ASP A 1 92 ? 5.991 -12.385 -7.529 1.00 80.12 92 ASP A CA 1
ATOM 730 C C . ASP A 1 92 ? 4.682 -11.890 -8.163 1.00 80.12 92 ASP A C 1
ATOM 732 O O . ASP A 1 92 ? 4.243 -10.757 -7.967 1.00 80.12 92 ASP A O 1
ATOM 736 N N . SER A 1 93 ? 3.987 -12.781 -8.875 1.00 83.81 93 SER A N 1
ATOM 737 C CA . SER A 1 93 ? 2.610 -12.501 -9.294 1.00 83.81 93 SER A CA 1
ATOM 738 C C . SER A 1 93 ? 1.683 -12.385 -8.072 1.00 83.81 93 SER A C 1
ATOM 740 O O . SER A 1 93 ? 1.806 -13.178 -7.131 1.00 83.81 93 SER A O 1
ATOM 742 N N . PRO A 1 94 ? 0.741 -11.427 -8.063 1.00 90.19 94 PRO A N 1
ATOM 743 C CA . PRO A 1 94 ? -0.154 -11.243 -6.936 1.00 90.19 94 PRO A CA 1
ATOM 744 C C . PRO A 1 94 ? -1.174 -12.382 -6.899 1.00 90.19 94 PRO A C 1
ATOM 746 O O . PRO A 1 94 ? -1.667 -12.824 -7.934 1.00 90.19 94 PRO A O 1
ATOM 749 N N . ASP A 1 95 ? -1.520 -12.839 -5.698 1.00 91.88 95 ASP A N 1
ATOM 750 C CA . ASP A 1 95 ? -2.605 -13.810 -5.509 1.00 91.88 95 ASP A CA 1
ATOM 751 C C . ASP A 1 95 ? -3.967 -13.105 -5.572 1.00 91.88 95 ASP A C 1
ATOM 753 O O . ASP A 1 95 ? -4.937 -13.601 -6.151 1.00 91.88 95 ASP A O 1
ATOM 757 N N . ARG A 1 96 ? -4.026 -11.894 -5.006 1.00 93.75 96 ARG A N 1
ATOM 758 C CA . ARG A 1 96 ? -5.208 -11.032 -4.983 1.00 93.75 96 ARG A CA 1
ATOM 759 C C . ARG A 1 96 ? -4.828 -9.591 -5.258 1.00 93.75 96 ARG A C 1
ATOM 761 O O . ARG A 1 96 ? -3.706 -9.174 -4.982 1.00 93.75 96 ARG A O 1
ATOM 768 N N . VAL A 1 97 ? -5.785 -8.821 -5.744 1.00 95.19 97 VAL A N 1
ATOM 769 C CA . VAL A 1 97 ? -5.623 -7.394 -6.000 1.00 95.19 97 VAL A CA 1
ATOM 770 C C . VAL A 1 97 ? -6.772 -6.644 -5.347 1.00 95.19 97 VAL A C 1
ATOM 772 O O . VAL A 1 97 ? -7.935 -7.001 -5.521 1.00 95.19 97 VAL A O 1
ATOM 775 N N . ILE A 1 98 ? -6.434 -5.628 -4.557 1.00 96.50 98 ILE A N 1
ATOM 776 C CA . ILE A 1 98 ? -7.396 -4.680 -4.004 1.00 96.50 98 ILE A CA 1
ATOM 777 C C . ILE A 1 98 ? -7.577 -3.555 -5.016 1.00 96.50 98 ILE A C 1
ATOM 779 O O . ILE A 1 98 ? -6.595 -2.919 -5.394 1.00 96.50 98 ILE A O 1
ATOM 783 N N . ASN A 1 99 ? -8.822 -3.259 -5.372 1.00 96.94 99 ASN A N 1
ATOM 784 C CA . ASN A 1 99 ? -9.190 -2.028 -6.060 1.00 96.94 99 ASN A CA 1
ATOM 785 C C . ASN A 1 99 ? -9.761 -1.044 -5.037 1.00 96.94 99 ASN A C 1
ATOM 787 O O . ASN A 1 99 ? -10.633 -1.403 -4.240 1.00 96.94 99 ASN A O 1
ATOM 791 N N . PHE A 1 100 ? -9.277 0.194 -5.036 1.00 97.88 100 PHE A N 1
ATOM 792 C CA . PHE A 1 100 ? -9.743 1.243 -4.136 1.00 97.88 100 PHE A CA 1
ATOM 793 C C . PHE A 1 100 ? -10.789 2.133 -4.808 1.00 97.88 100 PHE A C 1
ATOM 795 O O . PHE A 1 100 ? -10.649 2.535 -5.959 1.00 97.88 100 PHE A O 1
ATOM 802 N N . GLU A 1 101 ? -11.819 2.506 -4.054 1.00 96.44 101 GLU A N 1
ATOM 803 C CA . GLU A 1 101 ? -12.823 3.484 -4.487 1.00 96.44 101 GLU A CA 1
ATOM 804 C C . GLU A 1 101 ? -12.220 4.898 -4.428 1.00 96.44 101 GLU A C 1
ATOM 806 O O . GLU A 1 101 ? -12.196 5.666 -5.400 1.00 96.44 101 GLU A O 1
ATOM 811 N N . THR A 1 102 ? -11.653 5.208 -3.262 1.00 95.00 102 THR A N 1
ATOM 812 C CA . THR A 1 102 ? -11.075 6.501 -2.906 1.00 95.00 102 THR A CA 1
ATOM 813 C C . THR A 1 102 ? -9.698 6.312 -2.289 1.00 95.00 102 THR A C 1
ATOM 815 O O . THR A 1 102 ? -9.454 5.349 -1.559 1.00 95.00 102 THR A O 1
ATOM 818 N N . VAL A 1 103 ? -8.808 7.258 -2.583 1.00 97.88 103 VAL A N 1
ATOM 819 C CA . VAL A 1 103 ? -7.483 7.386 -1.976 1.00 97.88 103 VAL A CA 1
ATOM 820 C C . VAL A 1 103 ? -7.349 8.821 -1.485 1.00 97.88 103 VAL A C 1
ATOM 822 O O . VAL A 1 103 ? -7.469 9.758 -2.271 1.00 97.88 103 VAL A O 1
ATOM 825 N N . ASN A 1 104 ? -7.088 8.984 -0.193 1.00 97.69 104 ASN A N 1
ATOM 826 C CA . ASN A 1 104 ? -6.893 10.270 0.456 1.00 97.69 104 ASN A CA 1
ATOM 827 C C . ASN A 1 104 ? -5.438 10.389 0.896 1.00 97.69 104 ASN A C 1
ATOM 829 O O . ASN A 1 104 ? -4.996 9.722 1.834 1.00 97.69 104 ASN A O 1
ATOM 833 N N . TRP A 1 105 ? -4.695 11.247 0.212 1.00 97.44 105 TRP A N 1
ATOM 834 C CA . TRP A 1 105 ? -3.309 11.544 0.541 1.00 97.44 105 TRP A CA 1
ATOM 835 C C . TRP A 1 105 ? -3.226 12.453 1.760 1.00 97.44 105 TRP A C 1
ATOM 837 O O . TRP A 1 105 ? -3.936 13.456 1.850 1.00 97.44 105 TRP A O 1
ATOM 847 N N . PHE A 1 106 ? -2.331 12.139 2.692 1.00 95.38 106 PHE A N 1
ATOM 848 C CA . PHE A 1 106 ? -2.068 13.040 3.804 1.00 95.38 106 PHE A CA 1
ATOM 849 C C . PHE A 1 106 ? -1.147 14.166 3.350 1.00 95.38 106 PHE A C 1
ATOM 851 O O . PHE A 1 106 ? -0.055 13.916 2.846 1.00 95.38 106 PHE A O 1
ATOM 858 N N . HIS A 1 107 ? -1.566 15.412 3.590 1.00 89.69 107 HIS A N 1
ATOM 859 C CA . HIS A 1 107 ? -0.772 16.600 3.258 1.00 89.69 107 HIS A CA 1
ATOM 860 C C . HIS A 1 107 ? 0.646 16.537 3.852 1.00 89.69 107 HIS A C 1
ATOM 862 O O . HIS A 1 107 ? 1.617 16.939 3.217 1.00 89.69 107 HIS A O 1
ATOM 868 N N . LYS A 1 108 ? 0.768 15.969 5.058 1.00 92.06 108 LYS A N 1
ATOM 869 C CA . LYS A 1 108 ? 2.044 15.614 5.674 1.00 92.06 108 LYS A CA 1
ATOM 870 C C . LYS A 1 108 ? 2.035 14.125 6.041 1.00 92.06 108 LYS A C 1
ATOM 872 O O . LYS A 1 108 ? 1.135 13.715 6.777 1.00 92.06 108 LYS A O 1
ATOM 877 N N . PRO A 1 109 ? 3.033 13.334 5.602 1.00 91.62 109 PRO A N 1
ATOM 878 C CA . PRO A 1 109 ? 3.201 11.956 6.047 1.00 91.62 109 PRO A CA 1
ATOM 879 C C . PRO A 1 109 ? 3.228 11.856 7.574 1.00 91.62 109 PRO A C 1
ATOM 881 O O . PRO A 1 109 ? 3.920 12.620 8.255 1.00 91.62 109 PRO A O 1
ATOM 884 N N . ILE A 1 110 ? 2.470 10.908 8.115 1.00 92.38 110 ILE A N 1
ATOM 885 C CA . ILE A 1 110 ? 2.310 10.722 9.555 1.00 92.38 110 ILE A CA 1
ATOM 886 C C . ILE A 1 110 ? 3.337 9.694 10.016 1.00 92.38 110 ILE A C 1
ATOM 888 O O . ILE A 1 110 ? 3.190 8.504 9.741 1.00 92.38 110 ILE A O 1
ATOM 892 N N . SER A 1 111 ? 4.372 10.129 10.735 1.00 89.81 111 SER A N 1
ATOM 893 C CA . SER A 1 111 ? 5.322 9.189 11.338 1.00 89.81 111 SER A CA 1
ATOM 894 C C . SER A 1 111 ? 4.604 8.305 12.358 1.00 89.81 111 SER A C 1
ATOM 896 O O . SER A 1 111 ? 3.931 8.806 13.261 1.00 89.81 111 SER A O 1
ATOM 898 N N . LEU A 1 112 ? 4.753 6.985 12.224 1.00 84.38 112 LEU A N 1
ATOM 899 C CA . LEU A 1 112 ? 4.062 6.039 13.101 1.00 84.38 112 LEU A CA 1
ATOM 900 C C . LEU A 1 112 ? 4.760 5.912 14.462 1.00 84.38 112 LEU A C 1
ATOM 902 O O . LEU A 1 112 ? 4.105 5.697 15.479 1.00 84.38 112 LEU A O 1
ATOM 906 N N . ARG A 1 113 ? 6.086 6.099 14.505 1.00 83.31 113 ARG A N 1
ATOM 907 C CA . ARG A 1 113 ? 6.922 5.887 15.699 1.00 83.31 113 ARG A CA 1
ATOM 908 C C . ARG A 1 113 ? 6.477 6.707 16.923 1.00 83.31 113 ARG A C 1
ATOM 910 O O . ARG A 1 113 ? 6.358 6.112 17.994 1.00 83.31 113 ARG A O 1
ATOM 917 N N . PRO A 1 114 ? 6.165 8.014 16.813 1.00 83.38 114 PRO A N 1
ATOM 918 C CA . PRO A 1 114 ? 5.638 8.789 17.940 1.00 83.38 114 PRO A CA 1
ATOM 919 C C . PRO A 1 114 ? 4.248 8.332 18.401 1.00 83.38 114 PRO A C 1
ATOM 921 O O . PRO A 1 114 ? 3.867 8.563 19.547 1.00 83.38 114 PRO A O 1
ATOM 924 N N . LEU A 1 115 ? 3.482 7.693 17.512 1.00 83.44 115 LEU A N 1
ATOM 925 C CA . LEU A 1 115 ? 2.110 7.266 17.765 1.00 83.44 115 LEU A CA 1
ATOM 926 C C . LEU A 1 115 ? 2.021 5.860 18.357 1.00 83.44 115 LEU A C 1
ATOM 928 O O . LEU A 1 115 ? 0.997 5.545 18.950 1.00 83.44 115 LEU A O 1
ATOM 932 N N . LEU A 1 116 ? 3.076 5.040 18.277 1.00 79.50 116 LEU A N 1
ATOM 933 C CA . LEU A 1 116 ? 3.074 3.659 18.784 1.00 79.50 116 LEU A CA 1
ATOM 934 C C . LEU A 1 116 ? 2.580 3.551 20.233 1.00 79.50 116 LEU A C 1
ATOM 936 O O . LEU A 1 116 ? 1.774 2.679 20.531 1.00 79.50 116 LEU A O 1
ATOM 940 N N . LYS A 1 117 ? 2.972 4.487 21.109 1.00 76.12 117 LYS A N 1
ATOM 941 C CA . LYS A 1 117 ? 2.533 4.521 22.519 1.00 76.12 117 LYS A CA 1
ATOM 942 C C . LYS A 1 117 ? 1.029 4.770 22.700 1.00 76.12 117 LYS A C 1
ATOM 944 O O . LYS A 1 117 ? 0.492 4.504 23.767 1.00 76.12 117 LYS A O 1
ATOM 949 N N . LYS A 1 118 ? 0.371 5.329 21.685 1.00 79.06 118 LYS A N 1
ATOM 950 C CA . LYS A 1 118 ? -1.062 5.655 21.669 1.00 79.06 118 LYS A CA 1
ATOM 951 C C . LYS A 1 118 ? -1.879 4.648 20.857 1.00 79.06 118 LYS A C 1
ATOM 953 O O . LYS A 1 118 ? -3.102 4.675 20.920 1.00 79.06 118 LYS A O 1
ATOM 958 N N . LEU A 1 119 ? -1.222 3.787 20.079 1.00 74.94 119 LEU A N 1
ATOM 959 C CA . LEU A 1 119 ? -1.881 2.782 19.256 1.00 74.94 119 LEU A CA 1
ATOM 960 C C . LEU A 1 119 ? -2.110 1.514 20.074 1.00 74.94 119 LEU A C 1
ATOM 962 O O . LEU A 1 119 ? -1.164 0.849 20.495 1.00 74.94 119 LEU A O 1
ATOM 966 N N . GLU A 1 120 ? -3.374 1.128 20.224 1.00 74.00 120 GLU A N 1
ATOM 967 C CA . GLU A 1 120 ? -3.751 -0.092 20.950 1.00 74.00 120 GLU A CA 1
ATOM 968 C C . GLU A 1 120 ? -3.300 -1.385 20.254 1.00 74.00 120 GLU A C 1
ATOM 970 O O . GLU A 1 120 ? -3.258 -2.439 20.882 1.00 74.00 120 GLU A O 1
ATOM 975 N N . ILE A 1 121 ? -2.878 -1.300 18.985 1.00 67.69 121 ILE A N 1
ATOM 976 C CA . ILE A 1 121 ? -2.337 -2.429 18.214 1.00 67.69 121 ILE A CA 1
ATOM 977 C C . ILE A 1 121 ? -1.054 -3.014 18.826 1.00 67.69 121 ILE A C 1
ATOM 979 O O . ILE A 1 121 ? -0.702 -4.152 18.544 1.00 67.69 121 ILE A O 1
ATOM 983 N N . THR A 1 122 ? -0.360 -2.250 19.675 1.00 56.31 122 THR A N 1
ATOM 984 C CA . THR A 1 122 ? 0.892 -2.666 20.326 1.00 56.3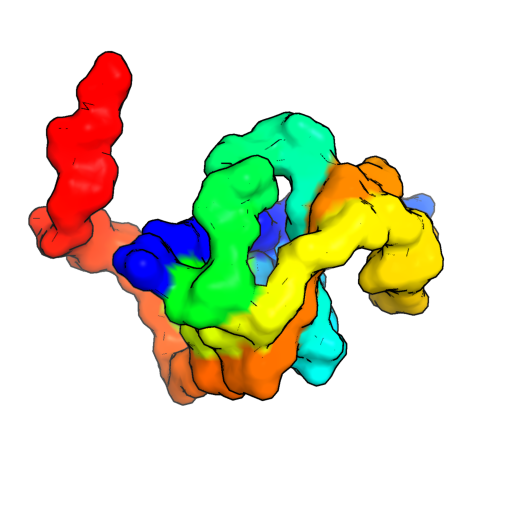1 122 THR A CA 1
ATOM 985 C C . THR A 1 122 ? 0.684 -3.530 21.574 1.00 56.31 122 THR A C 1
ATOM 987 O O . THR A 1 122 ? 1.655 -4.064 22.099 1.00 56.31 122 THR A O 1
ATOM 990 N N . LYS A 1 123 ? -0.563 -3.698 22.042 1.00 56.31 123 LYS A N 1
ATOM 991 C CA . LYS A 1 123 ? -0.897 -4.483 23.247 1.00 56.31 123 LYS A CA 1
ATOM 992 C C . LYS A 1 123 ? -1.070 -5.985 22.982 1.00 56.31 123 LYS A C 1
ATOM 994 O O . LYS A 1 123 ? -1.175 -6.753 23.929 1.00 56.31 123 LYS A O 1
ATOM 999 N N . TYR A 1 124 ? -1.106 -6.398 21.715 1.00 48.62 124 TYR A N 1
ATOM 1000 C CA . TYR A 1 124 ? -1.239 -7.798 21.310 1.00 48.62 124 TYR A CA 1
ATOM 1001 C C .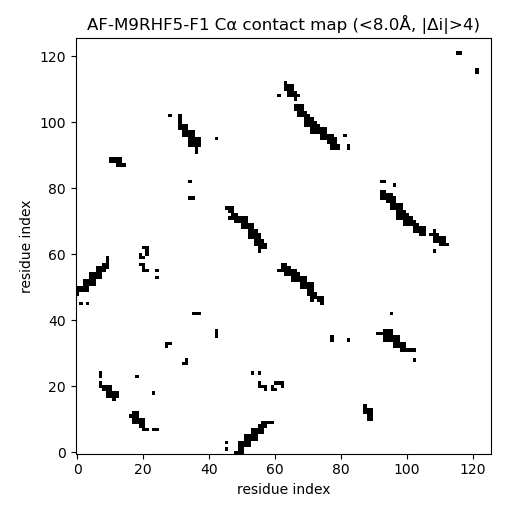 TYR A 1 124 ? 0.107 -8.325 20.809 1.00 48.62 124 TYR A C 1
ATOM 1003 O O . TYR A 1 124 ? 0.336 -8.467 19.609 1.00 48.62 124 TYR A O 1
ATOM 1011 N N . THR A 1 125 ? 1.022 -8.581 21.737 1.00 44.81 125 THR A N 1
ATOM 1012 C CA . THR A 1 125 ? 2.123 -9.521 21.506 1.00 44.81 125 THR A CA 1
ATOM 1013 C C . THR A 1 125 ? 1.566 -10.939 21.581 1.00 44.81 125 THR A C 1
ATOM 1015 O O . THR A 1 125 ? 0.834 -11.255 22.519 1.00 44.81 125 THR A O 1
ATOM 1018 N N . ALA A 1 126 ? 1.865 -11.738 20.554 1.00 44.19 126 ALA A N 1
ATOM 1019 C CA . ALA A 1 126 ? 1.649 -13.182 20.557 1.00 44.19 126 ALA A CA 1
ATOM 1020 C C . ALA A 1 126 ? 2.472 -13.863 21.658 1.00 44.19 126 ALA A C 1
ATOM 1022 O O . ALA A 1 126 ? 3.557 -13.324 21.983 1.00 44.19 126 ALA A O 1
#

Solvent-accessible surface area (backbone atoms only — not comparable to full-atom values): 7123 Å² total; per-residue (Å²): 126,57,82,45,78,47,78,31,54,52,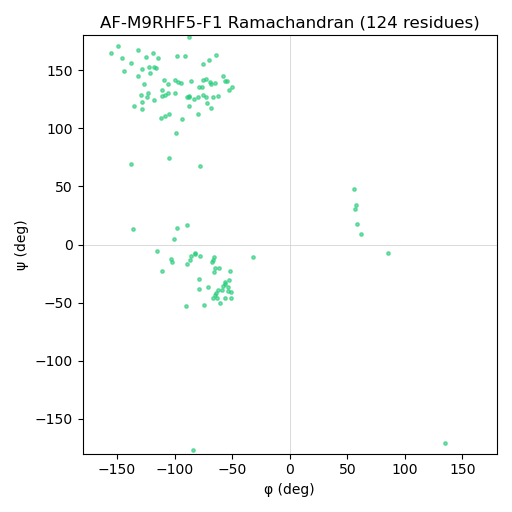45,47,32,78,81,72,44,78,45,43,11,38,59,57,47,48,54,32,52,77,70,30,41,45,78,30,43,87,83,43,81,66,59,90,70,64,50,63,68,20,38,35,38,37,30,14,38,59,87,50,80,72,38,52,17,38,44,32,39,34,35,30,53,42,68,44,80,33,45,65,69,81,55,79,81,47,90,43,45,83,67,78,66,29,52,28,29,37,35,40,74,47,72,48,72,44,95,62,62,42,60,45,74,85,43,48,90,75,42,74,78,70,75,70,74,131

Organism: NCBI:txid391616